Protein AF-A0A916LCJ8-F1 (afdb_monomer)

Mean predicted aligned error: 9.81 Å

InterPro domains:
  IPR044054 Rv0078B-like antitoxin [PF18993] (1-49)

Secondary structure (DSSP, 8-state):
--HHHHHHHHHHHHHH-TT--HHHHHHHHHHHHHH-TT-TT----PPPP-TT-

Nearest PDB structures (foldseek):
  1j78-assembly1_A  TM=9.501E-01  e=3.012E+00  Homo sapiens
  8a3v-assembly1_A  TM=5.137E-01  e=4.946E+00  Vibrio cholerae
  7t22-assembly1_F  TM=4.793E-01  e=7.048E+00  Escherichia coli K-12

Structure (mmCIF, N/CA/C/O backbone):
data_AF-A0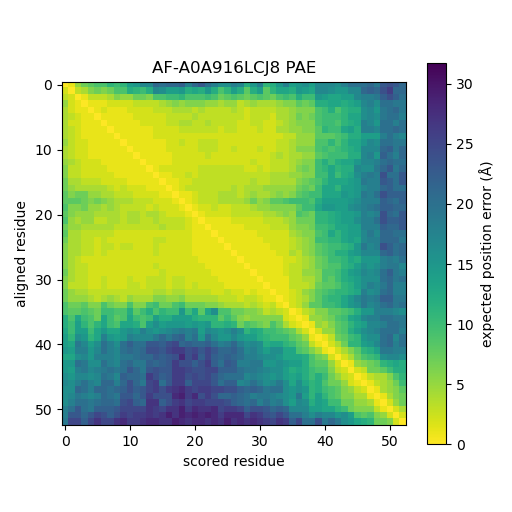A916LCJ8-F1
#
_entry.id   AF-A0A916LCJ8-F1
#
loop_
_atom_site.group_PDB
_atom_site.id
_atom_site.type_symbol
_atom_site.label_atom_id
_atom_site.label_alt_id
_atom_site.label_comp_id
_atom_site.label_asym_id
_atom_site.label_entity_id
_atom_site.label_seq_id
_atom_site.pdbx_PDB_ins_code
_atom_site.Cartn_x
_atom_site.Cartn_y
_atom_site.Cartn_z
_atom_site.occupancy
_atom_site.B_iso_or_equiv
_atom_site.auth_seq_id
_atom_site.auth_comp_id
_atom_site.auth_asym_id
_atom_site.auth_atom_id
_atom_site.pdbx_PDB_model_num
ATOM 1 N N . MET A 1 1 ? 13.478 -0.574 -8.719 1.00 52.75 1 MET A N 1
ATOM 2 C CA . MET A 1 1 ? 13.053 0.826 -8.485 1.00 52.75 1 MET A CA 1
ATOM 3 C C . MET A 1 1 ? 11.541 0.806 -8.249 1.00 52.75 1 MET A C 1
ATOM 5 O O . MET A 1 1 ? 10.789 1.113 -9.157 1.00 52.75 1 MET A O 1
ATOM 9 N N . TYR A 1 2 ? 11.097 0.337 -7.073 1.00 65.50 2 TYR A N 1
ATOM 10 C CA . TYR A 1 2 ? 9.676 0.028 -6.798 1.00 65.50 2 TYR A CA 1
ATOM 11 C C . TYR A 1 2 ? 9.136 0.655 -5.500 1.00 65.50 2 TYR A C 1
ATOM 13 O O . TYR A 1 2 ? 7.941 0.925 -5.410 1.00 65.50 2 TYR A O 1
ATOM 21 N N . GLU A 1 3 ? 10.015 1.007 -4.555 1.00 71.00 3 GLU A N 1
ATOM 22 C CA . GLU A 1 3 ? 9.627 1.625 -3.278 1.00 71.00 3 GLU A CA 1
ATOM 23 C C . GLU A 1 3 ? 8.746 2.867 -3.450 1.00 71.00 3 GLU A C 1
ATOM 25 O O . GLU A 1 3 ? 7.766 3.029 -2.734 1.00 71.00 3 GLU A O 1
ATOM 30 N N . VAL A 1 4 ? 9.021 3.725 -4.439 1.00 79.44 4 VAL A N 1
ATOM 31 C CA . VAL A 1 4 ? 8.205 4.931 -4.669 1.00 79.44 4 VAL A CA 1
ATOM 32 C C . VAL A 1 4 ? 6.767 4.574 -5.068 1.00 79.44 4 VAL A C 1
ATOM 34 O O . VAL A 1 4 ? 5.829 5.220 -4.606 1.00 79.44 4 VAL A O 1
ATOM 37 N N . GLY A 1 5 ? 6.573 3.532 -5.884 1.00 81.88 5 GLY A N 1
ATOM 38 C CA . GLY A 1 5 ? 5.245 3.073 -6.296 1.00 81.88 5 GLY A CA 1
ATOM 39 C C . GLY A 1 5 ? 4.451 2.482 -5.132 1.00 81.88 5 GLY A C 1
ATOM 40 O O . GLY A 1 5 ? 3.280 2.817 -4.960 1.00 81.88 5 GLY A O 1
ATOM 41 N N . GLU A 1 6 ? 5.103 1.680 -4.285 1.00 86.06 6 GLU A N 1
ATOM 42 C CA . GLU A 1 6 ? 4.491 1.141 -3.062 1.00 86.06 6 GLU A CA 1
ATOM 43 C C . GLU A 1 6 ? 4.094 2.249 -2.09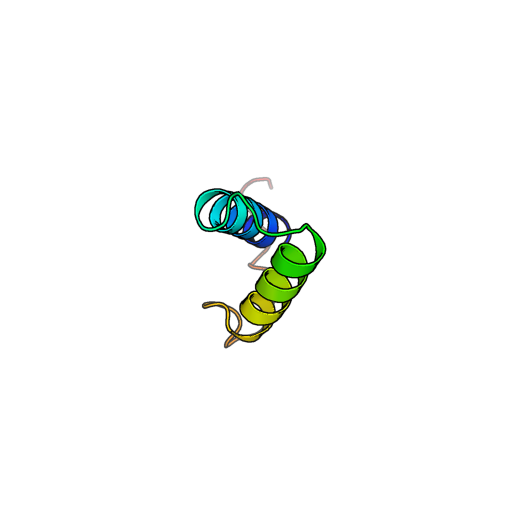5 1.00 86.06 6 GLU A C 1
ATOM 45 O O . GLU A 1 6 ? 2.983 2.238 -1.576 1.00 86.06 6 GLU A O 1
ATOM 50 N N . GLN A 1 7 ? 4.961 3.240 -1.884 1.00 86.19 7 GLN A N 1
ATOM 51 C CA . GLN A 1 7 ? 4.675 4.354 -0.980 1.00 86.19 7 GLN A CA 1
ATOM 52 C C . GLN A 1 7 ? 3.474 5.180 -1.463 1.00 86.19 7 GLN A C 1
ATOM 54 O O . GLN A 1 7 ? 2.604 5.533 -0.663 1.00 86.19 7 GLN A O 1
ATOM 59 N N . MET A 1 8 ? 3.377 5.436 -2.771 1.00 87.25 8 MET A N 1
ATOM 60 C CA . MET A 1 8 ? 2.220 6.121 -3.359 1.00 87.25 8 MET A CA 1
ATOM 61 C C . MET A 1 8 ? 0.938 5.294 -3.211 1.00 87.25 8 MET A C 1
ATOM 63 O O . MET A 1 8 ? -0.107 5.839 -2.849 1.00 87.25 8 MET A O 1
ATOM 67 N N . GLN A 1 9 ? 1.014 3.979 -3.430 1.00 89.44 9 GLN A N 1
ATOM 68 C CA . GLN A 1 9 ? -0.134 3.091 -3.274 1.00 89.44 9 GLN A CA 1
ATOM 69 C C . GLN A 1 9 ? -0.565 2.961 -1.805 1.00 89.44 9 GLN A C 1
ATOM 71 O O . GLN A 1 9 ? -1.763 2.983 -1.529 1.00 89.44 9 GLN A O 1
ATOM 76 N N . ARG A 1 10 ? 0.373 2.925 -0.848 1.00 90.12 10 ARG A N 1
ATOM 77 C CA . ARG A 1 10 ? 0.076 2.942 0.596 1.00 90.12 10 ARG A CA 1
ATOM 78 C C . ARG A 1 10 ? -0.652 4.219 0.994 1.00 90.12 10 ARG A C 1
ATOM 80 O O . ARG A 1 10 ? -1.690 4.154 1.647 1.00 90.12 10 ARG A O 1
ATOM 87 N N . MET A 1 11 ? -0.159 5.380 0.555 1.00 90.31 11 MET A N 1
ATOM 88 C CA . MET A 1 11 ? -0.831 6.660 0.809 1.00 90.31 11 MET A CA 1
ATOM 89 C C . MET A 1 11 ? -2.236 6.702 0.208 1.00 90.31 11 MET A C 1
ATOM 91 O O . MET A 1 11 ? -3.157 7.233 0.829 1.00 90.31 11 MET A O 1
ATOM 95 N N . ARG A 1 12 ? -2.414 6.148 -0.994 1.00 90.44 12 ARG A N 1
ATOM 96 C CA . ARG A 1 12 ? -3.720 6.053 -1.645 1.00 90.44 12 ARG A CA 1
ATOM 97 C C . ARG A 1 12 ? -4.678 5.160 -0.846 1.00 90.44 12 ARG A C 1
ATOM 99 O O . ARG A 1 12 ? -5.774 5.608 -0.518 1.00 90.44 12 ARG A O 1
ATOM 106 N N . LEU A 1 13 ? -4.246 3.955 -0.474 1.00 90.69 13 LEU A N 1
ATOM 107 C CA . LEU A 1 13 ? -5.046 3.012 0.311 1.00 90.69 13 LEU A CA 1
ATOM 108 C C . LEU A 1 13 ? -5.420 3.579 1.683 1.00 90.69 13 LEU A C 1
ATOM 110 O O . LEU A 1 13 ? -6.567 3.438 2.089 1.00 90.69 13 LEU A O 1
ATOM 114 N N . GLY A 1 14 ? -4.510 4.291 2.351 1.00 90.94 14 GLY A N 1
ATOM 115 C CA . GLY A 1 14 ? -4.810 4.963 3.618 1.00 90.94 14 GLY A CA 1
ATOM 116 C C . GLY A 1 14 ? -5.870 6.066 3.491 1.00 90.94 14 GLY A C 1
ATOM 117 O O . GLY A 1 14 ? -6.637 6.294 4.422 1.00 90.94 14 GLY A O 1
ATOM 118 N N . ARG A 1 15 ? -5.968 6.728 2.330 1.00 91.62 15 ARG A N 1
ATOM 119 C CA . ARG A 1 15 ? -7.039 7.702 2.049 1.00 91.62 15 ARG A CA 1
ATOM 120 C C . ARG A 1 15 ? -8.365 7.027 1.704 1.00 91.62 15 ARG A C 1
ATOM 122 O O . ARG A 1 15 ? -9.408 7.501 2.136 1.00 91.62 15 ARG A O 1
ATOM 129 N N . GLU A 1 16 ? -8.335 5.953 0.917 1.00 92.12 16 GLU A N 1
ATOM 130 C CA . GLU A 1 16 ? -9.542 5.211 0.516 1.00 92.12 16 GLU A CA 1
ATOM 131 C C . GLU A 1 16 ? -10.114 4.371 1.669 1.00 92.12 16 GLU A C 1
ATOM 133 O O . GLU A 1 16 ? -11.316 4.112 1.713 1.00 92.12 16 GLU A O 1
ATOM 138 N N . ARG A 1 17 ? -9.261 3.950 2.607 1.00 90.69 17 ARG A N 1
ATOM 139 C CA . ARG A 1 17 ? -9.605 3.079 3.732 1.00 90.69 17 ARG A CA 1
ATOM 140 C C . ARG A 1 17 ? -9.007 3.619 5.038 1.00 90.69 17 ARG A C 1
ATOM 142 O O . ARG A 1 17 ? -8.074 3.028 5.573 1.00 90.69 17 ARG A O 1
ATOM 149 N N . PRO A 1 18 ? -9.553 4.714 5.592 1.00 86.94 18 PRO A N 1
ATOM 150 C CA . PRO A 1 18 ? -9.009 5.343 6.799 1.00 86.94 18 PRO A CA 1
ATOM 151 C C . PRO A 1 18 ? -9.097 4.466 8.059 1.00 86.94 18 PRO A C 1
ATOM 153 O O . PRO A 1 18 ? -8.392 4.728 9.025 1.00 86.94 18 PRO A O 1
ATOM 156 N N . ASN A 1 19 ? -9.948 3.435 8.046 1.00 92.25 19 ASN A N 1
ATOM 157 C CA . ASN A 1 19 ? -1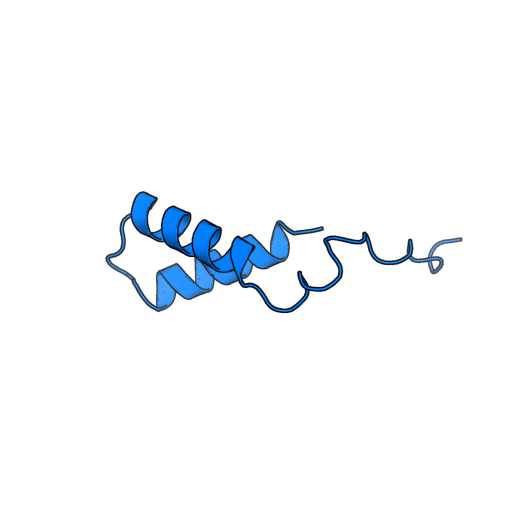0.123 2.489 9.153 1.00 92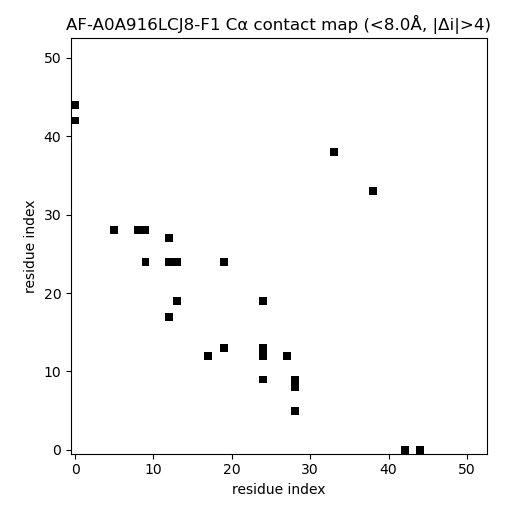.25 19 ASN A CA 1
ATOM 158 C C . ASN A 1 19 ? -9.449 1.132 8.905 1.00 92.25 19 ASN A C 1
ATOM 160 O O . ASN A 1 19 ? -9.622 0.234 9.723 1.00 92.25 19 ASN A O 1
ATOM 164 N N . ALA A 1 20 ? -8.770 0.951 7.766 1.00 86.19 20 ALA A N 1
ATOM 165 C CA . ALA A 1 20 ? -8.082 -0.304 7.497 1.00 86.19 20 ALA A CA 1
ATOM 166 C C . ALA A 1 20 ? -6.879 -0.440 8.427 1.00 86.19 20 ALA A C 1
ATOM 168 O O . ALA A 1 20 ? -6.111 0.508 8.610 1.00 86.19 20 ALA A O 1
ATOM 169 N N . ASP A 1 21 ? -6.719 -1.631 8.988 1.00 90.56 21 ASP A N 1
ATOM 170 C CA . ASP A 1 21 ? -5.541 -1.949 9.776 1.00 90.56 21 ASP A CA 1
ATOM 171 C C . ASP A 1 21 ? -4.300 -2.055 8.879 1.00 90.56 21 ASP A C 1
ATOM 173 O O . ASP A 1 21 ? -4.385 -2.308 7.673 1.00 90.56 21 ASP A O 1
ATOM 177 N N . VAL A 1 22 ? -3.117 -1.8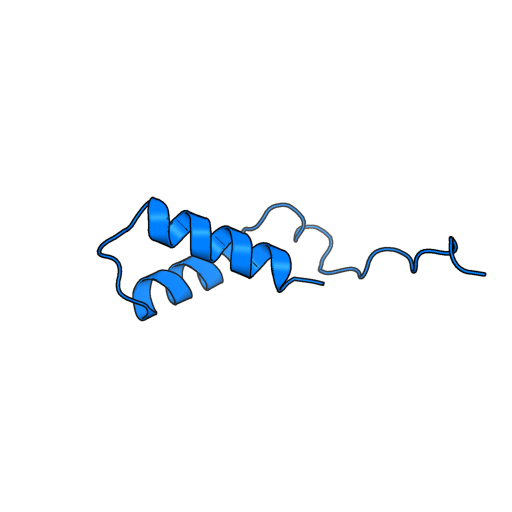94 9.473 1.00 87.56 22 VAL A N 1
ATOM 178 C CA . VAL A 1 22 ? -1.837 -2.006 8.757 1.00 87.56 22 VAL A CA 1
ATOM 179 C C . VAL A 1 22 ? -1.738 -3.338 8.009 1.00 87.56 22 VAL A C 1
ATOM 181 O O . VAL A 1 22 ? -1.273 -3.365 6.871 1.00 87.56 22 VAL A O 1
ATOM 184 N N . VAL A 1 23 ? -2.235 -4.429 8.599 1.00 89.56 23 VAL A N 1
ATOM 185 C CA . VAL A 1 23 ? -2.230 -5.757 7.967 1.00 89.56 23 VAL A CA 1
ATOM 186 C C . VAL A 1 23 ? -3.083 -5.783 6.693 1.00 89.56 23 VAL A C 1
ATOM 188 O O . VAL A 1 23 ? -2.694 -6.387 5.693 1.00 89.56 23 VAL A O 1
ATOM 191 N N . GLU A 1 24 ? -4.225 -5.096 6.690 1.00 89.25 24 GLU A N 1
ATOM 192 C CA . GLU A 1 24 ? -5.113 -5.017 5.527 1.00 89.25 24 GLU A CA 1
ATOM 193 C C . GLU A 1 24 ? -4.522 -4.147 4.413 1.00 89.25 24 GLU A C 1
ATOM 195 O O . GLU A 1 24 ? -4.704 -4.436 3.226 1.00 89.25 24 GLU A O 1
ATOM 200 N N . ILE A 1 25 ? -3.802 -3.086 4.790 1.00 89.12 25 ILE A N 1
ATOM 201 C CA . ILE A 1 25 ? -3.080 -2.230 3.848 1.00 89.12 25 ILE A CA 1
ATOM 202 C C . ILE A 1 25 ? -1.949 -3.014 3.176 1.00 89.12 25 ILE A C 1
ATOM 204 O O . ILE A 1 25 ? -1.851 -2.982 1.951 1.00 89.12 25 ILE A O 1
ATOM 208 N N . GLU A 1 26 ? -1.144 -3.765 3.931 1.00 89.56 26 GLU A N 1
ATOM 209 C CA . GLU A 1 26 ? -0.059 -4.575 3.360 1.00 89.56 26 GLU A CA 1
ATOM 210 C C . GLU A 1 26 ? -0.596 -5.698 2.457 1.00 89.56 26 GLU A C 1
ATOM 212 O O . GLU A 1 26 ? -0.104 -5.872 1.342 1.00 89.56 26 GLU A O 1
ATOM 217 N N . ALA A 1 27 ? -1.679 -6.378 2.849 1.00 90.81 27 ALA A N 1
ATOM 218 C CA . ALA A 1 27 ? -2.324 -7.379 1.995 1.00 90.81 27 ALA A CA 1
ATOM 219 C C . ALA A 1 27 ? -2.830 -6.781 0.665 1.00 90.81 27 ALA A C 1
ATOM 221 O O . ALA A 1 27 ? -2.734 -7.407 -0.394 1.00 90.81 27 ALA A O 1
ATOM 222 N N . ALA A 1 28 ? -3.345 -5.549 0.695 1.00 89.31 28 ALA A N 1
ATOM 223 C CA . ALA A 1 28 ? -3.772 -4.838 -0.506 1.00 89.31 28 ALA A CA 1
ATOM 224 C C . ALA A 1 28 ? -2.590 -4.375 -1.380 1.00 89.31 28 ALA A C 1
ATOM 226 O O . ALA A 1 28 ? -2.716 -4.350 -2.607 1.00 89.31 28 ALA A O 1
ATOM 227 N N . ILE A 1 29 ? -1.446 -4.036 -0.777 1.00 88.31 29 ILE A N 1
ATOM 228 C CA . ILE A 1 29 ? -0.201 -3.728 -1.497 1.00 88.31 29 ILE A CA 1
ATOM 229 C C . ILE A 1 29 ? 0.332 -4.971 -2.210 1.00 88.31 29 ILE A C 1
ATOM 231 O O . ILE A 1 29 ? 0.700 -4.875 -3.381 1.00 88.31 29 ILE A O 1
ATOM 235 N N . ASP A 1 30 ? 0.327 -6.131 -1.555 1.00 87.31 30 ASP A N 1
ATOM 236 C CA . ASP A 1 30 ? 0.780 -7.384 -2.166 1.00 87.31 30 ASP A CA 1
ATOM 237 C C . ASP A 1 30 ? -0.123 -7.818 -3.321 1.00 87.31 30 ASP A C 1
ATOM 239 O O . ASP A 1 30 ? 0.372 -8.155 -4.400 1.00 87.31 30 ASP A O 1
ATOM 243 N N . ALA A 1 31 ? -1.444 -7.721 -3.150 1.00 87.19 31 ALA A N 1
ATOM 244 C CA . ALA A 1 31 ? -2.388 -7.969 -4.237 1.00 87.19 31 ALA A CA 1
ATOM 245 C C . ALA A 1 31 ? -2.141 -7.021 -5.423 1.00 87.19 31 ALA A C 1
ATOM 247 O O . ALA A 1 31 ? -2.104 -7.453 -6.574 1.00 87.19 31 ALA A O 1
ATOM 248 N N . TRP A 1 32 ? -1.902 -5.736 -5.147 1.00 85.31 32 TRP A N 1
ATOM 249 C CA . TRP A 1 32 ? -1.565 -4.759 -6.178 1.00 85.31 32 TRP A CA 1
ATOM 250 C C . TRP A 1 32 ? -0.230 -5.075 -6.862 1.00 85.31 32 TRP A C 1
ATOM 252 O O . TRP A 1 32 ? -0.147 -4.971 -8.081 1.00 85.31 32 TRP A O 1
ATOM 262 N N . ARG A 1 33 ? 0.798 -5.523 -6.129 1.00 82.12 33 ARG A N 1
ATOM 263 C CA . ARG A 1 33 ? 2.112 -5.901 -6.683 1.00 82.12 33 ARG A CA 1
ATOM 264 C C . ARG A 1 33 ? 1.984 -6.973 -7.767 1.00 82.12 33 ARG A C 1
ATOM 266 O O . ARG A 1 33 ? 2.709 -6.903 -8.756 1.00 82.12 33 ARG A O 1
ATOM 273 N N . MET A 1 34 ? 1.059 -7.918 -7.593 1.00 80.69 34 MET A N 1
ATOM 274 C CA . MET A 1 34 ? 0.803 -9.005 -8.545 1.00 80.69 34 MET A CA 1
ATOM 275 C C . MET A 1 34 ? 0.068 -8.550 -9.811 1.00 80.69 34 MET A C 1
ATOM 277 O O . MET A 1 34 ? 0.179 -9.203 -10.844 1.00 80.69 34 MET A O 1
ATOM 281 N N . THR A 1 35 ? -0.683 -7.448 -9.748 1.00 76.25 35 THR A N 1
ATOM 282 C CA . THR A 1 35 ? -1.561 -7.000 -10.842 1.00 76.25 35 THR A CA 1
ATOM 283 C C . THR A 1 35 ? -1.231 -5.598 -11.352 1.00 76.25 35 THR A C 1
ATOM 285 O O . THR A 1 35 ? -2.016 -5.025 -12.111 1.00 76.25 35 THR A O 1
ATOM 288 N N . ARG A 1 36 ? -0.135 -4.978 -10.891 1.00 72.69 36 ARG A N 1
ATOM 289 C CA . ARG A 1 36 ? 0.125 -3.567 -11.187 1.00 72.69 36 ARG A CA 1
ATOM 290 C C . ARG A 1 36 ? 0.479 -3.367 -12.668 1.00 72.69 36 ARG A C 1
ATOM 292 O O . ARG A 1 36 ? 1.292 -4.117 -13.215 1.00 72.69 36 ARG A O 1
ATOM 299 N N . PRO A 1 37 ? -0.059 -2.317 -13.307 1.00 62.66 37 PRO A N 1
ATOM 300 C CA . PRO A 1 37 ? 0.330 -1.949 -14.662 1.00 62.66 37 PRO A CA 1
ATOM 30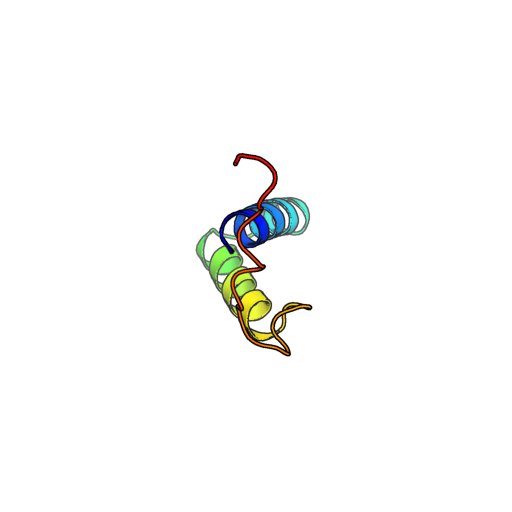1 C C . PRO A 1 37 ? 1.826 -1.595 -14.711 1.00 62.66 37 PRO A C 1
ATOM 303 O O . PRO A 1 37 ? 2.322 -0.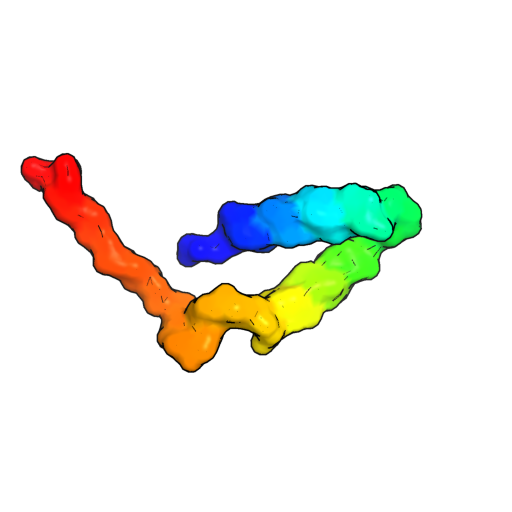861 -13.854 1.00 62.66 37 PRO A O 1
ATOM 306 N N . GLY A 1 38 ? 2.545 -2.152 -15.690 1.00 61.16 38 GLY A N 1
ATOM 307 C CA . GLY A 1 38 ? 4.006 -2.045 -15.819 1.00 61.16 38 GLY A CA 1
ATOM 308 C C . GLY A 1 38 ? 4.805 -3.246 -15.291 1.00 61.16 38 GLY A C 1
ATOM 309 O O . GLY A 1 38 ? 6.024 -3.243 -15.415 1.00 61.16 38 GLY A O 1
ATOM 310 N N . ALA A 1 39 ? 4.150 -4.271 -14.734 1.00 59.22 39 ALA A N 1
ATOM 311 C CA . ALA A 1 39 ? 4.782 -5.552 -14.390 1.00 59.22 39 ALA A CA 1
ATOM 312 C C . ALA A 1 39 ? 4.742 -6.593 -15.534 1.00 59.22 39 ALA A C 1
ATOM 314 O O . ALA A 1 39 ? 5.357 -7.648 -15.407 1.00 59.22 39 ALA A O 1
ATOM 315 N N . GLU A 1 40 ? 4.048 -6.301 -16.644 1.00 56.84 40 GLU A N 1
ATOM 316 C CA . GLU A 1 40 ? 3.882 -7.209 -17.798 1.00 56.84 40 GLU A CA 1
ATOM 317 C C . GLU A 1 40 ? 5.218 -7.606 -18.458 1.00 56.84 40 GLU A C 1
ATOM 319 O O . GLU A 1 40 ? 5.344 -8.722 -18.947 1.00 56.84 40 GLU A O 1
ATOM 324 N N . GLU A 1 41 ? 6.228 -6.732 -18.406 1.00 56.16 41 GLU A N 1
ATOM 325 C CA . GLU A 1 41 ? 7.589 -6.946 -18.942 1.00 56.16 41 GLU A CA 1
ATOM 326 C C . GLU A 1 41 ? 8.628 -7.257 -17.842 1.00 56.16 41 GLU A C 1
ATOM 328 O O . GLU A 1 41 ? 9.840 -7.190 -18.062 1.00 56.16 41 GLU A O 1
ATOM 333 N N . GLY A 1 42 ? 8.170 -7.580 -16.626 1.00 53.53 42 GLY A N 1
ATOM 334 C CA . GLY A 1 42 ? 9.036 -7.713 -15.456 1.00 53.53 42 GLY A CA 1
ATOM 335 C C . GLY A 1 42 ? 9.665 -6.383 -15.020 1.00 53.53 42 GLY A C 1
ATOM 336 O O . GLY A 1 42 ? 9.699 -5.396 -15.751 1.00 53.53 42 GLY A O 1
ATOM 337 N N . ASP A 1 43 ? 10.162 -6.344 -13.783 1.00 58.72 43 ASP A N 1
ATOM 338 C CA . ASP A 1 43 ? 10.870 -5.201 -13.187 1.00 58.72 43 ASP A CA 1
ATOM 339 C C . ASP A 1 43 ? 12.238 -4.977 -13.878 1.00 58.72 43 ASP A C 1
ATOM 341 O O . ASP A 1 43 ? 13.301 -5.129 -13.276 1.00 58.72 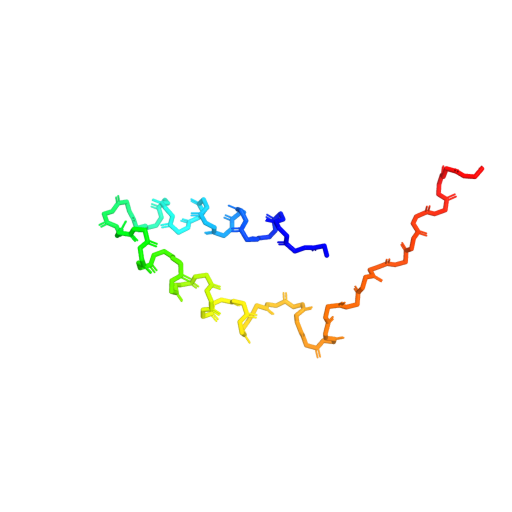43 ASP A O 1
ATOM 345 N N . SER A 1 44 ? 12.256 -4.640 -15.168 1.00 53.94 44 SER A N 1
ATOM 346 C CA . SER A 1 44 ? 13.486 -4.201 -15.819 1.00 53.94 44 SER A CA 1
ATOM 347 C C . SER A 1 44 ? 13.855 -2.828 -15.273 1.00 53.94 44 SER A C 1
ATOM 349 O O . SER A 1 44 ? 13.107 -1.856 -15.402 1.00 53.94 44 SER A O 1
ATOM 351 N N . ALA A 1 45 ? 15.023 -2.742 -14.633 1.00 59.28 45 ALA A N 1
ATOM 352 C CA . ALA A 1 45 ? 15.623 -1.465 -14.290 1.00 59.28 45 ALA A CA 1
ATOM 353 C C . ALA A 1 45 ? 15.759 -0.659 -15.589 1.00 59.28 45 ALA A C 1
ATOM 355 O O . ALA A 1 45 ? 16.462 -1.078 -16.508 1.00 59.28 45 ALA A O 1
ATOM 356 N N . GLY A 1 46 ? 15.035 0.460 -15.686 1.00 60.66 46 GLY A N 1
ATOM 357 C CA . GLY A 1 46 ? 15.141 1.355 -16.834 1.00 60.66 46 GLY A CA 1
ATOM 358 C C . GLY A 1 46 ? 16.607 1.728 -17.104 1.00 60.66 46 GLY A C 1
ATOM 359 O O . GLY A 1 46 ? 17.434 1.668 -16.189 1.00 60.66 46 GLY A O 1
ATOM 360 N N . PRO A 1 47 ? 16.958 2.098 -18.346 1.00 61.00 47 PRO A N 1
ATOM 361 C CA . PRO A 1 47 ? 18.343 2.364 -18.711 1.00 61.00 47 PRO A CA 1
ATOM 362 C C . PRO A 1 47 ? 18.968 3.411 -17.781 1.00 61.00 47 PRO A C 1
ATOM 364 O O . PRO A 1 47 ? 18.364 4.451 -17.505 1.00 61.00 47 PRO A O 1
ATOM 367 N N . THR A 1 48 ? 20.186 3.132 -17.305 1.00 64.62 48 THR A N 1
ATOM 368 C CA . THR A 1 48 ? 20.984 4.066 -16.503 1.00 64.62 48 THR A CA 1
ATOM 369 C C . THR A 1 48 ? 21.069 5.408 -17.227 1.00 64.62 48 THR A C 1
ATOM 371 O O . THR A 1 48 ? 21.539 5.488 -18.360 1.00 64.62 48 THR A O 1
ATOM 374 N N . SER A 1 49 ? 20.590 6.466 -16.574 1.00 61.09 49 SER A N 1
ATOM 375 C CA . SER A 1 49 ? 20.570 7.817 -17.134 1.00 61.09 49 SER A CA 1
ATOM 376 C C . SER A 1 49 ? 21.998 8.289 -17.438 1.00 61.09 49 SER A C 1
ATOM 378 O O . SER A 1 49 ? 22.817 8.406 -16.532 1.00 61.09 49 SER A O 1
ATOM 380 N N . THR A 1 50 ? 22.297 8.592 -18.702 1.00 71.31 50 THR A N 1
ATOM 381 C CA . THR A 1 50 ? 23.617 9.069 -19.166 1.00 71.31 50 THR A CA 1
ATOM 382 C C . THR A 1 50 ? 23.812 10.582 -19.019 1.00 71.31 50 THR A C 1
ATOM 384 O O . THR A 1 50 ? 24.827 11.119 -19.443 1.00 71.31 50 THR A O 1
ATOM 387 N N . ARG A 1 51 ? 22.862 11.304 -18.405 1.00 69.94 51 ARG A N 1
ATOM 388 C CA . ARG A 1 51 ? 22.897 12.778 -18.280 1.00 69.94 51 ARG A CA 1
ATOM 389 C C . ARG A 1 51 ? 23.962 13.334 -17.324 1.00 69.94 51 ARG A C 1
ATOM 391 O O . ARG A 1 51 ? 24.079 14.549 -17.222 1.00 69.94 51 ARG A O 1
ATOM 398 N N . PHE A 1 52 ? 24.713 12.474 -16.642 1.00 66.69 52 PHE A N 1
ATOM 399 C CA . PHE A 1 52 ? 25.777 12.865 -15.713 1.00 66.69 52 PHE A CA 1
ATOM 400 C C . PHE A 1 52 ? 27.126 12.216 -16.072 1.00 66.69 52 PHE A C 1
ATOM 402 O O . PHE A 1 52 ? 27.828 11.734 -15.188 1.00 66.69 52 PHE A O 1
ATOM 409 N N . THR A 1 53 ? 27.466 12.151 -17.364 1.00 59.38 53 THR A N 1
ATOM 410 C CA . THR A 1 53 ? 28.841 11.886 -17.831 1.00 59.38 53 THR A CA 1
ATOM 411 C C . THR A 1 53 ? 29.491 13.180 -18.287 1.00 59.38 53 THR A C 1
ATOM 413 O O . THR A 1 53 ? 28.793 13.963 -18.969 1.00 59.38 53 THR A O 1
#

Radius of gyration: 14.4 Å; Cα contacts (8 Å, |Δi|>4): 13; chains: 1; bounding box: 39×22×29 Å

pLDDT: mean 77.43, std 13.49, range [52.75, 92.25]

Organism: Mycobacterium tuberculosis (NCBI:txid1773)

Sequence (53 aa):
MYEVGEQMQRMRLGRERPNADVVEIEAAIDAWRMTRPGAEEGDSAGPTSTRFT

Foldseek 3Di:
DCVVVLVVQLVVCCVVCVPDDPVRSVVVSVVCVVVPPPPPVHPDDPDDDPPPD

Solvent-accessible surface area (backbone at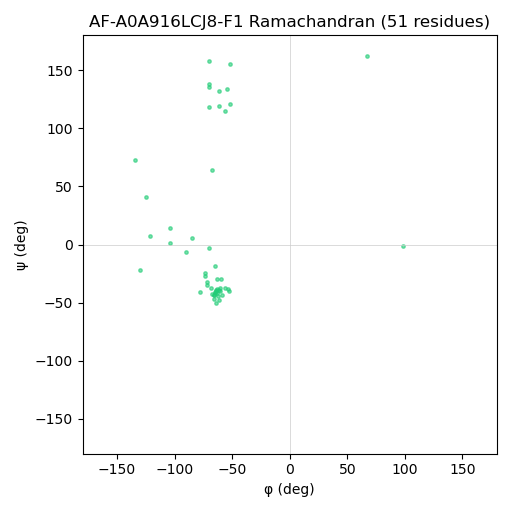oms only — not comparable to full-atom values): 3496 Å² total; per-residue (Å²): 141,54,66,70,59,52,52,52,49,51,55,49,48,47,69,79,36,76,83,57,50,72,70,57,52,50,53,51,50,53,55,41,68,77,66,41,89,78,52,89,80,46,92,66,76,71,81,82,79,73,88,83,117